Protein AF-A0AAN3M4K9-F1 (afdb_monomer)

pLDDT: mean 74.94, std 14.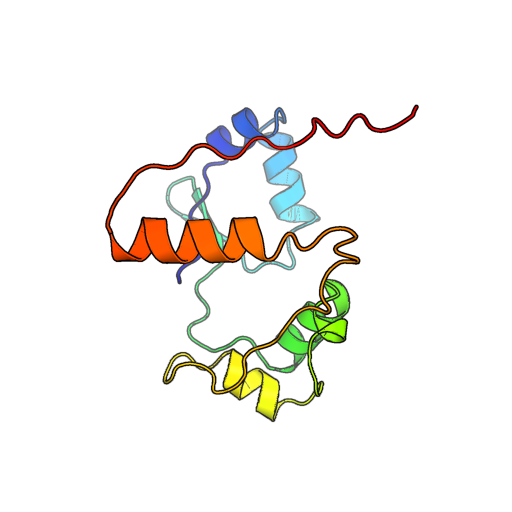02, range [40.91, 95.75]

Radi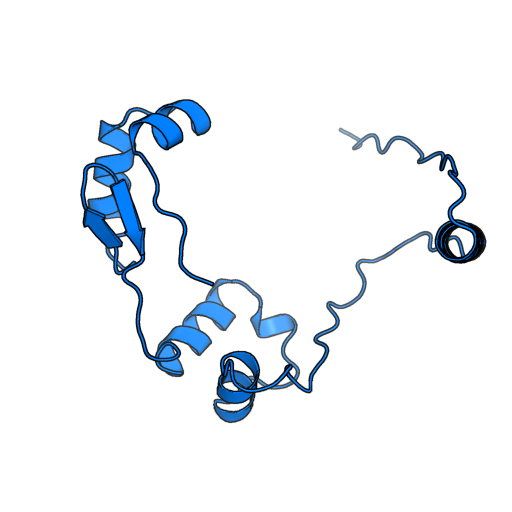us of gyration: 21.46 Å; Cα contacts (8 Å, |Δi|>4): 78; chains: 1; bounding box: 52×50×42 Å

Structure (mmCIF, N/CA/C/O backbone):
data_AF-A0AAN3M4K9-F1
#
_entry.id   AF-A0AAN3M4K9-F1
#
loop_
_atom_site.group_PDB
_atom_site.id
_atom_site.type_symbol
_atom_site.label_atom_id
_atom_site.label_alt_id
_atom_site.label_comp_id
_atom_site.label_asym_id
_atom_site.label_entity_id
_atom_site.label_seq_id
_atom_site.pdbx_PDB_ins_code
_atom_site.Cartn_x
_atom_site.Cartn_y
_atom_site.Cartn_z
_atom_site.occupancy
_atom_site.B_iso_or_equiv
_atom_site.auth_seq_id
_atom_site.auth_comp_id
_atom_site.auth_asym_id
_atom_site.auth_atom_id
_atom_site.pdbx_PDB_model_num
ATOM 1 N N . MET A 1 1 ? 3.092 -14.202 -0.195 1.00 42.38 1 MET A N 1
ATOM 2 C CA . MET A 1 1 ? 3.451 -13.434 1.022 1.00 42.38 1 MET A CA 1
ATOM 3 C C . MET A 1 1 ? 2.183 -13.225 1.846 1.00 42.38 1 MET A C 1
ATOM 5 O O . MET A 1 1 ? 1.148 -12.974 1.247 1.00 42.38 1 MET A O 1
ATOM 9 N N . ALA A 1 2 ? 2.204 -13.462 3.161 1.00 48.34 2 ALA A N 1
ATOM 10 C CA . ALA A 1 2 ? 1.036 -13.230 4.021 1.00 48.34 2 ALA A CA 1
ATOM 11 C C . ALA A 1 2 ? 0.920 -11.728 4.327 1.00 48.34 2 ALA A C 1
ATOM 13 O O . ALA A 1 2 ? 1.950 -11.084 4.511 1.00 48.34 2 ALA A O 1
ATOM 14 N N . GLY A 1 3 ? -0.300 -11.185 4.351 1.00 60.50 3 GLY A N 1
ATOM 15 C CA . GLY A 1 3 ? -0.534 -9.792 4.733 1.00 60.50 3 GLY A CA 1
ATOM 16 C C . GLY A 1 3 ? -0.036 -9.522 6.153 1.00 60.50 3 GLY A C 1
ATOM 17 O O . GLY A 1 3 ? -0.176 -10.368 7.039 1.00 60.50 3 GLY A O 1
ATOM 18 N N . GLU A 1 4 ? 0.579 -8.363 6.358 1.00 74.12 4 GLU A N 1
ATOM 19 C CA . GLU A 1 4 ? 1.059 -7.926 7.665 1.00 74.12 4 GLU A CA 1
ATOM 20 C C . GLU A 1 4 ? -0.113 -7.779 8.654 1.00 74.12 4 GLU A C 1
ATOM 22 O O . GLU A 1 4 ? -1.210 -7.358 8.287 1.00 74.12 4 GLU A O 1
ATOM 27 N N . SER A 1 5 ? 0.098 -8.161 9.918 1.00 84.44 5 SER A N 1
ATOM 28 C CA . SER A 1 5 ? -0.886 -7.938 10.984 1.00 84.44 5 SER A CA 1
ATOM 29 C C . SER A 1 5 ? -0.653 -6.573 11.612 1.00 84.44 5 SER A C 1
ATOM 31 O O . SER A 1 5 ? 0.410 -6.340 12.184 1.00 84.44 5 SER A O 1
ATOM 33 N N . LEU A 1 6 ? -1.655 -5.704 11.598 1.00 88.38 6 LEU A N 1
ATOM 34 C CA . LEU A 1 6 ? -1.563 -4.309 12.016 1.00 88.38 6 LEU A CA 1
ATOM 35 C C . LEU A 1 6 ? -2.185 -4.087 13.400 1.00 88.38 6 LEU A C 1
ATOM 37 O O . LEU A 1 6 ? -3.246 -4.621 13.723 1.00 88.38 6 LEU A O 1
ATOM 41 N N . SER A 1 7 ? -1.524 -3.276 14.222 1.00 90.81 7 SER A N 1
ATOM 42 C CA . SER A 1 7 ? -2.043 -2.804 15.512 1.00 90.81 7 SER A CA 1
ATOM 43 C C . SER A 1 7 ? -2.734 -1.456 15.319 1.00 90.81 7 SER A C 1
ATOM 45 O O . SER A 1 7 ? -2.148 -0.560 14.712 1.00 90.81 7 SER A O 1
ATOM 47 N N . LEU A 1 8 ? -3.941 -1.285 15.874 1.00 90.56 8 LEU A N 1
ATOM 48 C CA . LEU A 1 8 ? -4.656 -0.002 15.812 1.00 90.56 8 LEU A CA 1
ATOM 49 C C . LEU A 1 8 ? -3.847 1.134 16.430 1.00 90.56 8 LEU A C 1
ATOM 51 O O . LEU A 1 8 ? -3.824 2.223 15.873 1.00 90.56 8 LEU A O 1
ATOM 55 N N . LYS A 1 9 ? -3.154 0.868 17.539 1.00 91.50 9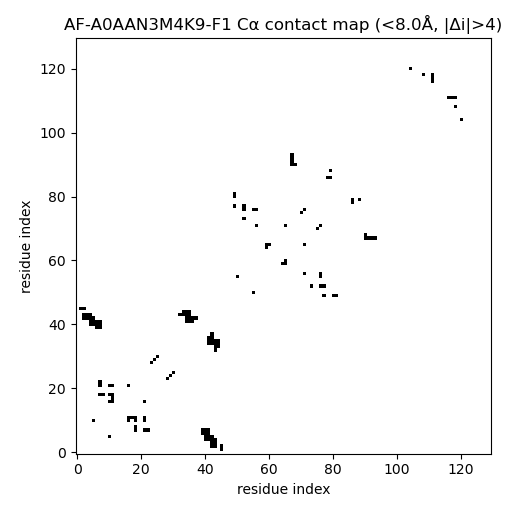 LYS A N 1
ATOM 56 C CA . LYS A 1 9 ? -2.320 1.863 18.208 1.00 91.50 9 LYS A CA 1
ATOM 57 C C . LYS A 1 9 ? -1.152 2.307 17.327 1.00 91.50 9 LYS A C 1
ATOM 59 O O . LYS A 1 9 ? -0.913 3.491 17.166 1.00 91.50 9 LYS A O 1
ATOM 64 N N . THR A 1 10 ? -0.469 1.352 16.698 1.00 91.38 10 THR A N 1
ATOM 65 C CA . THR A 1 10 ? 0.663 1.651 15.809 1.00 91.38 10 THR A CA 1
ATOM 66 C C . THR A 1 10 ? 0.215 2.471 14.602 1.00 91.38 10 THR A C 1
ATOM 68 O O . THR A 1 10 ? 0.840 3.476 14.292 1.00 91.38 10 THR A O 1
ATOM 71 N N . LEU A 1 11 ? -0.907 2.096 13.978 1.00 91.44 11 LEU A N 1
ATOM 72 C CA . LEU A 1 11 ? -1.501 2.865 12.881 1.00 91.44 11 LEU A CA 1
ATOM 73 C C . LEU A 1 11 ? -1.979 4.253 13.344 1.00 91.44 11 LEU A C 1
ATOM 75 O O . LEU A 1 11 ? -1.841 5.233 12.623 1.00 91.44 11 LEU A O 1
ATOM 79 N N . SER A 1 12 ? -2.554 4.344 14.543 1.00 94.50 12 SER A N 1
ATOM 80 C CA . SER A 1 12 ? -3.014 5.602 15.143 1.00 94.50 12 SER A CA 1
ATOM 81 C C . SER A 1 12 ? -1.850 6.583 15.275 1.00 94.50 12 SER A C 1
ATOM 83 O O . SER A 1 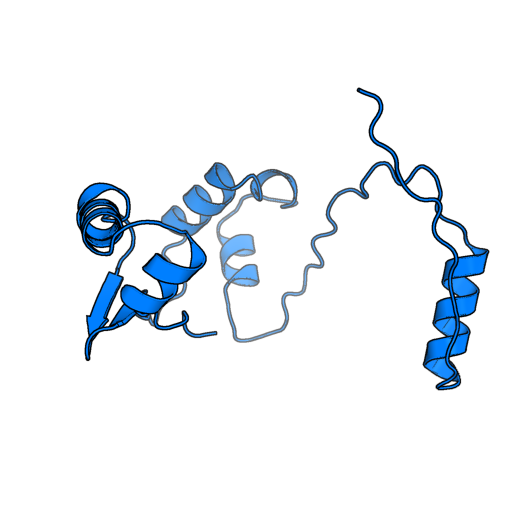12 ? -1.969 7.738 14.864 1.00 94.50 12 SER A O 1
ATOM 85 N N . ASP A 1 13 ? -0.719 6.102 15.790 1.00 94.81 13 ASP A N 1
ATOM 86 C CA . ASP A 1 13 ? 0.499 6.890 15.971 1.00 94.81 13 ASP A CA 1
ATOM 87 C C . ASP A 1 13 ? 1.151 7.264 14.624 1.00 94.81 13 ASP A C 1
ATOM 89 O O . ASP A 1 13 ? 1.553 8.410 14.438 1.00 94.81 13 ASP A O 1
ATOM 93 N N . GLU A 1 14 ? 1.215 6.334 13.664 1.00 93.94 14 GLU A N 1
ATOM 94 C CA . GLU A 1 14 ? 1.819 6.549 12.338 1.00 93.94 14 GLU A CA 1
ATOM 95 C C . GLU A 1 14 ? 1.048 7.571 11.491 1.00 93.94 14 GLU A C 1
ATOM 97 O O . GLU A 1 14 ? 1.642 8.463 10.884 1.00 93.94 14 GLU A O 1
ATOM 102 N N . PHE A 1 15 ? -0.281 7.460 11.463 1.00 92.75 15 PHE A N 1
ATOM 103 C CA . PHE A 1 15 ? -1.141 8.302 10.628 1.00 92.75 15 PHE A CA 1
ATOM 104 C C . PHE A 1 15 ? -1.687 9.535 11.364 1.00 92.75 15 PHE A C 1
ATOM 106 O O . PHE A 1 15 ? -2.403 10.337 10.762 1.00 92.75 15 PHE A O 1
ATOM 113 N N . GLY A 1 16 ? -1.376 9.704 12.655 1.00 94.31 16 GLY A N 1
ATOM 114 C CA . GLY A 1 16 ? -1.814 10.852 13.455 1.00 94.31 16 GLY A CA 1
ATOM 115 C C . GLY A 1 16 ? -3.335 10.938 13.635 1.00 94.31 16 GLY A C 1
ATOM 116 O O . GLY A 1 16 ? -3.900 12.032 13.683 1.00 94.31 16 GLY A O 1
ATOM 117 N N . VAL A 1 17 ? -4.022 9.795 13.707 1.00 95.50 17 VAL A N 1
ATOM 118 C CA . VAL A 1 17 ? -5.487 9.701 13.840 1.00 95.50 17 VAL A CA 1
ATOM 119 C C . VAL A 1 17 ? -5.860 8.901 15.073 1.00 95.50 17 VAL A C 1
ATOM 121 O O . VAL A 1 17 ? -5.103 8.055 15.505 1.00 95.50 17 VAL A O 1
ATOM 124 N N . THR A 1 18 ? -7.054 9.102 15.632 1.00 95.31 18 THR A N 1
ATOM 125 C CA . THR A 1 18 ? -7.485 8.295 16.787 1.00 95.31 18 THR A CA 1
ATOM 126 C C . THR A 1 18 ? -7.782 6.843 16.402 1.00 95.31 18 THR A C 1
ATOM 128 O O . THR A 1 18 ? -8.316 6.580 15.320 1.00 95.31 18 THR A O 1
ATOM 131 N N . GLU A 1 19 ? -7.584 5.907 17.335 1.00 93.50 19 GLU A N 1
ATOM 132 C CA . GLU A 1 19 ? -8.015 4.511 17.165 1.00 93.50 19 GLU A CA 1
ATOM 133 C C . GLU A 1 19 ? -9.509 4.394 16.809 1.00 93.50 19 GLU A C 1
ATOM 135 O O . GLU A 1 19 ? -9.890 3.551 16.000 1.00 93.50 19 GLU A O 1
ATOM 140 N N . ARG A 1 20 ? -10.364 5.287 17.333 1.00 94.69 20 ARG A N 1
ATOM 141 C CA . ARG A 1 20 ? -11.793 5.363 16.974 1.00 94.69 20 ARG A CA 1
ATOM 142 C C . ARG A 1 20 ? -12.000 5.659 15.485 1.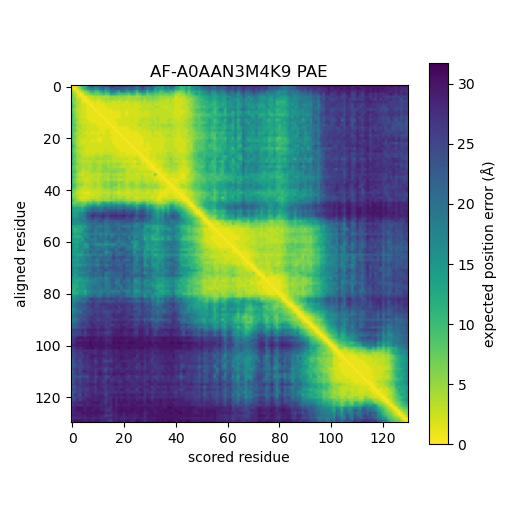00 94.69 20 ARG A C 1
ATOM 144 O O . ARG A 1 20 ? -12.904 5.092 14.870 1.00 94.69 20 ARG A O 1
ATOM 151 N N . THR A 1 21 ? -11.192 6.548 14.909 1.00 95.75 21 THR A N 1
ATOM 152 C CA . THR A 1 21 ? -11.232 6.876 13.475 1.00 95.75 21 THR A CA 1
ATOM 153 C C . THR A 1 21 ? -10.858 5.658 12.641 1.00 95.75 21 THR A C 1
ATOM 155 O O . THR A 1 21 ? -11.579 5.324 11.704 1.00 95.75 21 THR A O 1
ATOM 158 N N . LEU A 1 22 ? -9.789 4.955 13.021 1.00 92.81 22 LEU A N 1
ATOM 159 C CA . LEU A 1 22 ? -9.358 3.735 12.338 1.00 92.81 22 LEU A CA 1
ATOM 160 C C . LEU A 1 22 ? -10.400 2.622 12.445 1.00 92.81 22 LEU A C 1
ATOM 162 O O . LEU A 1 22 ? -10.728 1.997 11.442 1.00 92.81 22 LEU A O 1
ATOM 166 N N . GLN A 1 23 ? -10.992 2.423 13.625 1.00 91.50 23 GLN A N 1
ATOM 167 C CA . GLN A 1 23 ? -12.084 1.467 13.807 1.00 91.50 23 GLN A CA 1
ATOM 168 C C . GLN A 1 23 ? -13.266 1.792 12.897 1.00 91.50 23 GLN A C 1
ATOM 170 O O . GLN A 1 23 ? -13.783 0.899 12.231 1.00 91.50 23 GLN A O 1
ATOM 175 N N . ARG A 1 24 ? -13.696 3.055 12.835 1.00 93.50 24 ARG A N 1
ATOM 176 C CA . ARG A 1 24 ? -14.775 3.462 11.929 1.00 93.50 24 ARG A CA 1
ATOM 177 C C . ARG A 1 24 ? -14.416 3.150 10.479 1.00 93.50 24 ARG A C 1
ATOM 179 O O . ARG A 1 24 ? -15.228 2.570 9.766 1.00 93.50 24 ARG A O 1
ATOM 186 N N . ASP A 1 25 ? -13.217 3.518 10.049 1.00 92.75 25 ASP A N 1
ATOM 187 C CA . ASP A 1 25 ? -12.793 3.342 8.665 1.00 92.75 25 ASP A CA 1
ATOM 188 C C . ASP A 1 25 ? -12.660 1.847 8.307 1.00 92.75 25 ASP A C 1
ATOM 190 O O . ASP A 1 25 ? -13.103 1.448 7.231 1.00 92.75 25 ASP A O 1
ATOM 194 N N . PHE A 1 26 ? -12.202 0.993 9.227 1.00 89.56 26 PHE A N 1
ATOM 195 C CA . PHE A 1 26 ? -12.158 -0.464 9.036 1.00 89.56 26 PHE A CA 1
ATOM 196 C C . PHE A 1 26 ? -13.558 -1.072 8.887 1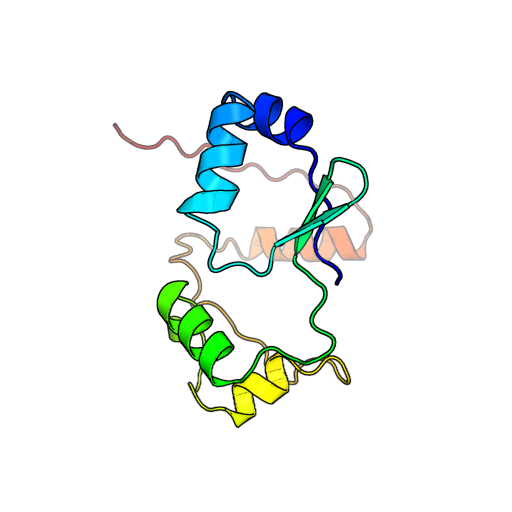.00 89.56 26 PHE A C 1
ATOM 198 O O . PHE A 1 26 ? -13.783 -1.882 7.993 1.00 89.56 26 PHE A O 1
ATOM 205 N N . HIS A 1 27 ? -14.518 -0.638 9.708 1.00 87.06 27 HIS A N 1
ATOM 206 C CA . HIS A 1 27 ? -15.880 -1.181 9.684 1.00 87.06 27 HIS A CA 1
ATOM 207 C C . HIS A 1 27 ? -16.773 -0.589 8.584 1.00 87.06 27 HIS A C 1
ATOM 209 O O . HIS A 1 27 ? -17.759 -1.216 8.209 1.00 87.06 27 HIS A O 1
ATOM 215 N N . GLN A 1 28 ? -16.481 0.619 8.091 1.00 86.56 28 GLN A N 1
ATOM 216 C CA . GLN A 1 28 ? -17.370 1.335 7.163 1.00 86.56 28 GLN A CA 1
ATOM 217 C C . GLN A 1 28 ? -16.774 1.531 5.772 1.00 86.56 28 GLN A C 1
ATOM 219 O O . GLN A 1 28 ? -17.495 1.446 4.783 1.00 86.56 28 GLN A O 1
ATOM 224 N N . ARG A 1 29 ? -15.473 1.825 5.676 1.00 86.12 29 ARG A N 1
ATOM 225 C CA . ARG A 1 29 ? -14.819 2.155 4.399 1.00 86.12 29 ARG A CA 1
ATOM 226 C C . ARG A 1 29 ? -14.075 0.963 3.821 1.00 86.12 29 ARG A C 1
ATOM 228 O O . ARG A 1 29 ? -14.122 0.748 2.615 1.00 86.12 29 ARG A O 1
ATOM 235 N N . LEU A 1 30 ? -13.441 0.170 4.679 1.00 84.38 30 LEU A N 1
ATOM 236 C CA . LEU A 1 30 ? -12.649 -0.999 4.297 1.00 84.38 30 LEU A CA 1
ATOM 237 C C . LEU A 1 30 ? -13.393 -2.324 4.493 1.00 84.38 30 LEU A C 1
ATOM 239 O O . LEU A 1 30 ? -12.782 -3.378 4.413 1.00 84.38 30 LEU A O 1
ATOM 243 N N . VAL A 1 31 ? -14.713 -2.288 4.690 1.00 81.25 31 VAL A N 1
ATOM 244 C CA . VAL A 1 31 ? -15.557 -3.484 4.885 1.00 81.25 31 VAL A CA 1
ATOM 245 C C . VAL A 1 31 ? -15.521 -4.467 3.708 1.00 81.25 31 VAL A C 1
ATOM 247 O O . VAL A 1 31 ? -15.828 -5.642 3.857 1.00 81.25 31 VAL A O 1
ATOM 250 N N . HIS A 1 32 ? -15.150 -3.983 2.524 1.00 76.88 32 HIS A N 1
ATOM 251 C CA . HIS A 1 32 ? -14.974 -4.797 1.324 1.00 76.88 32 HIS A CA 1
ATOM 252 C C . HIS A 1 32 ? -13.666 -5.605 1.340 1.00 76.88 32 HIS A C 1
ATOM 254 O O . HIS A 1 32 ? -13.482 -6.482 0.500 1.00 76.88 32 HIS A O 1
ATOM 260 N N . LEU A 1 33 ? -12.748 -5.294 2.259 1.00 79.06 33 LEU A N 1
ATOM 261 C CA . LEU A 1 33 ? -11.572 -6.104 2.530 1.00 79.06 33 LEU A CA 1
ATOM 262 C C . LEU A 1 33 ? -11.962 -7.195 3.531 1.00 79.06 33 LEU A C 1
ATOM 264 O O . LEU A 1 33 ? -12.604 -6.918 4.542 1.00 79.06 33 LEU A O 1
ATOM 268 N N . ASP A 1 34 ? -11.547 -8.432 3.270 1.00 78.81 34 ASP A N 1
ATOM 269 C CA . ASP A 1 34 ? -11.778 -9.584 4.151 1.00 78.81 34 ASP A CA 1
ATOM 270 C C . ASP A 1 34 ? -10.848 -9.497 5.376 1.00 78.81 34 ASP A C 1
ATOM 272 O O . ASP A 1 34 ? -9.856 -10.215 5.481 1.00 78.81 34 ASP A O 1
ATOM 276 N N . LEU A 1 35 ? -11.089 -8.520 6.254 1.00 85.00 35 LEU A N 1
ATOM 277 C CA . LEU A 1 35 ? -10.285 -8.259 7.447 1.00 85.00 35 LEU A CA 1
ATOM 278 C C . LEU A 1 35 ? -10.678 -9.217 8.578 1.00 85.00 35 LEU A C 1
ATOM 280 O O . LEU A 1 35 ? -11.850 -9.353 8.923 1.00 85.00 35 LEU A O 1
ATOM 284 N N . GLU A 1 36 ? -9.687 -9.830 9.219 1.00 87.19 36 GLU A N 1
ATOM 285 C CA . GLU A 1 36 ? -9.851 -10.599 10.449 1.00 87.19 36 GLU A CA 1
ATOM 286 C C . GLU A 1 36 ? -9.229 -9.857 11.637 1.00 87.19 36 GLU A C 1
ATOM 288 O O . GLU A 1 36 ? -8.175 -9.233 11.522 1.00 87.19 36 GLU A O 1
ATOM 293 N N . TYR A 1 37 ? -9.880 -9.941 12.798 1.00 86.94 37 TYR A N 1
ATOM 294 C CA . TYR A 1 37 ? -9.368 -9.398 14.053 1.00 86.94 37 TYR A CA 1
ATOM 295 C C . TYR A 1 37 ? -8.968 -10.542 14.985 1.00 86.94 37 TYR A C 1
ATOM 297 O O . TYR A 1 37 ? -9.815 -11.322 15.426 1.00 86.94 37 TYR A O 1
ATOM 305 N N . ARG A 1 38 ? -7.671 -10.654 15.287 1.00 83.88 38 ARG A N 1
ATOM 306 C CA . ARG A 1 38 ? -7.117 -11.668 16.199 1.00 83.88 38 ARG A CA 1
ATOM 307 C C . ARG A 1 38 ? -6.094 -11.034 17.131 1.00 83.88 38 ARG A C 1
ATOM 309 O O . ARG A 1 38 ? -5.217 -10.301 16.689 1.00 83.88 38 ARG A O 1
ATOM 316 N N . ASN A 1 39 ? -6.178 -11.347 18.424 1.00 83.75 39 ASN A N 1
ATOM 317 C CA . ASN A 1 39 ? -5.214 -10.910 19.444 1.00 83.75 39 ASN A CA 1
ATOM 318 C C . ASN A 1 39 ? -4.925 -9.394 19.434 1.00 83.75 39 ASN A C 1
ATOM 320 O O . ASN A 1 39 ? -3.776 -8.976 19.561 1.00 83.75 39 ASN A O 1
ATOM 324 N N . GLY A 1 40 ? -5.950 -8.558 19.247 1.00 81.75 40 GLY A N 1
ATOM 325 C CA . GLY A 1 40 ? -5.764 -7.103 19.235 1.00 81.75 40 GLY A CA 1
ATOM 326 C C . GLY A 1 40 ? -5.221 -6.527 17.926 1.00 81.75 40 GLY A C 1
ATOM 327 O O . GLY A 1 40 ? -4.928 -5.334 17.866 1.00 81.75 40 GLY A O 1
ATOM 328 N N . ARG A 1 41 ? -5.067 -7.346 16.881 1.00 87.38 41 ARG A N 1
ATOM 329 C CA . ARG A 1 41 ? -4.517 -6.939 15.584 1.00 87.38 41 ARG A CA 1
ATOM 330 C C . ARG A 1 41 ? -5.486 -7.258 14.456 1.00 87.38 41 ARG A C 1
ATOM 332 O O . ARG A 1 41 ? -6.236 -8.229 14.534 1.00 87.38 41 ARG A O 1
ATOM 339 N N . TYR A 1 42 ? -5.432 -6.445 13.411 1.00 88.19 42 TYR A N 1
ATOM 340 C CA . TYR A 1 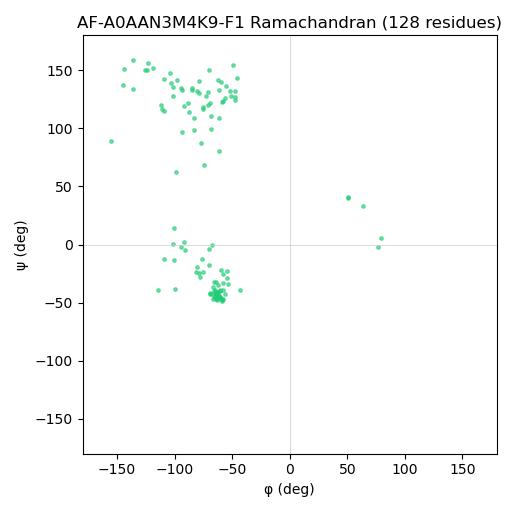42 ? -6.165 -6.654 12.168 1.00 88.19 42 TYR A CA 1
ATOM 341 C C . TYR A 1 42 ? -5.229 -7.226 11.109 1.00 88.19 42 TYR A C 1
ATOM 343 O O . TYR A 1 42 ? -4.114 -6.737 10.943 1.00 88.19 42 TYR A O 1
ATOM 351 N N . SER A 1 43 ? -5.673 -8.232 10.373 1.00 86.50 43 SER A N 1
ATOM 352 C CA . SER A 1 43 ? -4.968 -8.756 9.201 1.00 86.50 43 SER A CA 1
ATOM 353 C C . SER A 1 43 ? -5.953 -9.007 8.072 1.00 86.50 43 SER A C 1
ATOM 355 O O . SER A 1 43 ? -7.150 -9.147 8.302 1.00 86.50 43 SER A O 1
ATOM 357 N N . LEU A 1 44 ? -5.466 -9.071 6.836 1.00 84.06 44 LEU A N 1
ATOM 358 C CA . LEU A 1 44 ? -6.267 -9.620 5.746 1.00 84.06 44 LEU A CA 1
ATOM 359 C C . LEU A 1 44 ? -6.350 -11.134 5.927 1.00 84.06 44 LEU A C 1
ATOM 361 O O . LEU A 1 44 ? -5.318 -11.801 6.069 1.00 84.06 44 LEU A O 1
ATOM 365 N N . ARG A 1 45 ? -7.568 -11.674 5.907 1.00 76.19 45 ARG A N 1
ATOM 366 C CA . ARG A 1 45 ? -7.814 -13.107 5.944 1.00 76.19 45 ARG A CA 1
ATOM 367 C C . ARG A 1 45 ? -7.061 -13.744 4.789 1.00 76.19 45 ARG A C 1
ATOM 369 O O . ARG A 1 45 ? -7.192 -13.360 3.626 1.00 76.19 45 ARG A O 1
ATOM 376 N N . ARG A 1 46 ? -6.242 -14.736 5.120 1.00 68.31 46 ARG A N 1
ATOM 377 C CA . ARG A 1 46 ? -5.468 -15.467 4.123 1.00 68.31 46 ARG A CA 1
ATOM 378 C C . ARG A 1 46 ? -6.426 -16.295 3.272 1.00 68.31 46 ARG A C 1
ATOM 380 O O . ARG A 1 46 ? -6.845 -17.372 3.690 1.00 68.31 46 ARG A O 1
ATOM 387 N N . GLN A 1 47 ? -6.769 -15.803 2.088 1.00 62.25 47 GLN A N 1
ATOM 388 C CA . GLN A 1 47 ? -7.407 -16.643 1.087 1.00 62.25 47 GLN A CA 1
ATOM 389 C C . GLN A 1 47 ? -6.361 -17.626 0.558 1.00 62.25 47 GLN A C 1
ATOM 391 O O . GLN A 1 47 ? -5.292 -17.243 0.084 1.00 62.25 47 GLN A O 1
ATOM 396 N N . SER A 1 48 ? -6.643 -18.916 0.727 1.00 53.22 48 SER A N 1
ATOM 397 C CA . SER A 1 48 ? -5.796 -20.020 0.258 1.00 53.22 48 SER A CA 1
ATOM 398 C C . SER A 1 48 ? -5.799 -20.145 -1.266 1.00 53.22 48 SER A C 1
ATOM 400 O O . SER A 1 48 ? -4.933 -20.806 -1.831 1.00 53.22 48 SER A O 1
ATOM 402 N N . SER A 1 49 ? -6.787 -19.541 -1.923 1.00 56.25 49 SER A N 1
ATOM 403 C CA . SER A 1 49 ? -6.940 -19.524 -3.368 1.00 56.25 49 SER A CA 1
ATOM 404 C C . SER A 1 49 ? -6.394 -18.220 -3.943 1.00 56.25 49 SER A C 1
ATOM 406 O O . SER A 1 49 ? -6.629 -17.164 -3.349 1.00 56.25 49 SER A O 1
ATOM 408 N N . PRO A 1 50 ? -5.735 -18.255 -5.116 1.00 56.75 50 PRO A N 1
ATOM 409 C CA . PRO A 1 50 ? -5.585 -17.059 -5.938 1.00 56.75 50 PRO A CA 1
ATOM 410 C C . PRO A 1 50 ? -6.964 -16.403 -6.038 1.00 56.75 50 PRO A C 1
ATOM 412 O O . PRO A 1 50 ? -7.932 -17.099 -6.357 1.00 56.75 50 PRO A O 1
ATOM 415 N N . GLY A 1 51 ? -7.071 -15.122 -5.665 1.00 60.59 51 GLY A N 1
ATOM 416 C CA . GLY A 1 51 ? -8.344 -14.397 -5.669 1.00 60.59 51 GLY A CA 1
ATOM 417 C C . GLY A 1 51 ? -9.096 -14.648 -6.974 1.00 60.59 51 GLY A C 1
ATOM 418 O O . GLY A 1 51 ? -8.470 -14.811 -8.030 1.00 60.59 51 GLY A O 1
ATOM 419 N N . ALA A 1 52 ? -10.425 -14.748 -6.905 1.00 65.56 52 ALA A N 1
ATOM 420 C CA . ALA A 1 52 ? -11.221 -15.090 -8.075 1.00 65.56 52 ALA A CA 1
ATOM 421 C C . ALA A 1 52 ? -10.849 -14.137 -9.225 1.00 65.56 52 ALA A C 1
ATOM 423 O O . ALA A 1 52 ? -10.787 -12.924 -9.033 1.00 65.56 52 ALA A O 1
ATOM 424 N N . ILE A 1 53 ? -10.588 -14.670 -10.425 1.00 67.12 53 ILE A N 1
ATOM 425 C CA . ILE A 1 53 ? -10.170 -13.881 -11.602 1.00 67.12 53 ILE A CA 1
ATOM 426 C C . ILE A 1 53 ? -10.986 -12.574 -11.774 1.00 67.12 53 ILE A C 1
ATOM 428 O O . ILE A 1 53 ? -10.378 -11.549 -12.083 1.00 67.12 53 ILE A O 1
ATOM 432 N N . PRO A 1 54 ? -12.316 -12.539 -11.530 1.00 70.69 54 PRO A N 1
ATOM 433 C CA . PRO A 1 54 ? -13.098 -11.298 -11.577 1.00 70.69 54 PRO A CA 1
ATOM 434 C C . PRO A 1 54 ? -12.669 -10.208 -10.577 1.00 70.69 54 PRO A C 1
ATOM 436 O O . PRO A 1 54 ? -12.650 -9.024 -10.924 1.00 70.69 54 PRO A O 1
ATOM 439 N N . GLU A 1 55 ? -12.300 -10.580 -9.351 1.00 74.38 55 GLU A N 1
ATOM 440 C CA . GLU A 1 55 ? -11.823 -9.649 -8.317 1.00 74.38 55 GLU A CA 1
ATOM 441 C C . GLU A 1 55 ? -10.470 -9.062 -8.717 1.00 74.38 55 GLU A C 1
ATOM 443 O O . GLU A 1 55 ? -10.256 -7.853 -8.641 1.00 74.38 55 GLU A O 1
ATOM 448 N N . MET A 1 56 ? -9.586 -9.911 -9.243 1.00 75.06 56 MET A N 1
ATOM 449 C CA . MET A 1 56 ? -8.269 -9.501 -9.718 1.00 75.06 56 MET A CA 1
ATOM 450 C C . MET A 1 56 ? -8.370 -8.564 -10.931 1.00 75.06 56 MET A C 1
ATOM 452 O O . MET A 1 56 ? -7.659 -7.564 -11.004 1.00 75.06 56 MET A O 1
ATOM 456 N N . LEU A 1 57 ? -9.288 -8.830 -11.866 1.00 76.31 57 LEU A N 1
ATOM 457 C CA . LEU A 1 57 ? -9.555 -7.927 -12.990 1.00 76.31 57 LEU A CA 1
ATOM 458 C C . LEU A 1 57 ? -10.072 -6.565 -12.513 1.00 76.31 57 LEU A C 1
ATOM 460 O O . LEU A 1 57 ? -9.609 -5.535 -13.001 1.00 76.31 57 LEU A O 1
ATOM 464 N N . SER A 1 58 ? -10.967 -6.553 -11.524 1.00 77.06 58 SER A N 1
ATOM 465 C CA . SER A 1 58 ? -11.481 -5.315 -10.924 1.00 77.06 58 SER A CA 1
ATOM 466 C C . SER A 1 58 ? -10.370 -4.528 -10.224 1.00 77.06 58 SER A C 1
ATOM 468 O O . SER A 1 58 ? -10.248 -3.318 -10.411 1.00 77.06 58 SER A O 1
ATOM 470 N N . PHE A 1 59 ? -9.500 -5.217 -9.483 1.00 78.69 59 PHE A N 1
ATOM 471 C CA . PHE A 1 59 ? -8.313 -4.625 -8.872 1.00 78.69 59 PHE A CA 1
ATOM 472 C C . PHE A 1 59 ? -7.385 -4.002 -9.921 1.00 78.69 59 PHE A C 1
ATOM 474 O O . PHE A 1 59 ? -7.002 -2.839 -9.798 1.00 78.69 59 PHE A O 1
ATOM 481 N N . ILE A 1 60 ? -7.072 -4.735 -10.990 1.00 79.50 60 ILE A N 1
ATOM 482 C CA . ILE A 1 60 ? -6.240 -4.257 -12.102 1.00 79.50 60 ILE A CA 1
ATOM 483 C C . ILE A 1 60 ? -6.827 -2.984 -12.717 1.00 79.50 60 ILE A C 1
ATOM 485 O O . ILE A 1 60 ? -6.089 -2.041 -13.015 1.00 79.50 60 ILE A O 1
ATOM 489 N N . GLN A 1 61 ? -8.148 -2.951 -12.894 1.00 79.81 61 GLN A N 1
ATOM 490 C CA . GLN A 1 61 ? -8.867 -1.813 -13.458 1.00 79.81 61 GLN A CA 1
ATOM 491 C C . GLN A 1 61 ? -8.801 -0.585 -12.541 1.00 79.81 61 GLN A C 1
ATOM 493 O O . GLN A 1 61 ? -8.479 0.507 -13.005 1.00 79.81 61 GLN A O 1
ATOM 498 N N . ASN A 1 62 ? -9.047 -0.779 -11.244 1.00 76.50 62 ASN A N 1
ATOM 499 C CA . ASN A 1 62 ? -9.178 0.304 -10.267 1.00 76.50 62 ASN A CA 1
ATOM 500 C C . ASN A 1 62 ? -7.830 0.877 -9.807 1.00 76.50 62 ASN A C 1
ATOM 502 O O . ASN A 1 62 ? -7.762 2.030 -9.395 1.00 76.50 62 ASN A O 1
ATOM 506 N N . THR A 1 63 ? -6.751 0.098 -9.892 1.00 77.12 63 THR A N 1
ATOM 507 C CA . THR A 1 63 ? -5.395 0.524 -9.491 1.00 77.12 63 THR A CA 1
ATOM 508 C C . THR A 1 63 ? -4.578 1.140 -10.627 1.00 77.12 63 THR A C 1
ATOM 510 O O . THR A 1 63 ? -3.451 1.575 -10.412 1.00 77.12 63 THR A O 1
ATOM 513 N N . GLY A 1 64 ? -5.101 1.153 -11.857 1.00 75.06 64 GLY A N 1
ATOM 514 C CA . GLY A 1 64 ? -4.367 1.635 -13.032 1.00 75.06 64 GLY A CA 1
ATOM 515 C C . GLY A 1 64 ? -3.316 0.656 -13.577 1.00 75.06 64 GLY A C 1
ATOM 516 O O . GLY A 1 64 ? -2.741 0.911 -14.639 1.00 75.06 64 GLY A O 1
ATOM 517 N N . ILE A 1 65 ? -3.127 -0.507 -12.938 1.00 79.75 65 ILE A N 1
ATOM 518 C CA . ILE A 1 65 ? -2.275 -1.613 -13.422 1.00 79.75 65 ILE A CA 1
ATOM 519 C C . ILE A 1 65 ? -2.729 -2.093 -14.807 1.00 79.75 65 ILE A C 1
ATOM 521 O O . ILE A 1 65 ? -1.940 -2.569 -15.622 1.00 79.75 65 ILE A O 1
ATOM 525 N N . ALA A 1 66 ? -3.999 -1.894 -15.144 1.00 77.81 66 ALA A N 1
ATOM 526 C CA . ALA A 1 66 ? -4.551 -2.239 -16.444 1.00 77.81 66 ALA A CA 1
ATOM 527 C C . ALA A 1 66 ? -3.789 -1.627 -17.640 1.00 77.81 66 ALA A C 1
ATOM 529 O O . ALA A 1 66 ? -3.917 -2.134 -18.757 1.00 77.81 66 ALA A O 1
ATOM 530 N N . ARG A 1 67 ? -3.040 -0.532 -17.439 1.00 75.56 67 ARG A N 1
ATOM 531 C CA . ARG A 1 67 ? -2.259 0.151 -18.486 1.00 75.56 67 ARG A CA 1
ATOM 532 C C . ARG A 1 67 ? -0.912 -0.517 -18.785 1.00 75.56 67 ARG A C 1
ATOM 534 O O . ARG A 1 67 ? -0.349 -0.261 -19.840 1.00 75.56 67 ARG A O 1
ATOM 541 N N . ILE A 1 68 ? -0.405 -1.347 -17.877 1.00 75.00 68 ILE A N 1
ATOM 542 C CA . ILE A 1 68 ? 0.896 -2.016 -18.035 1.00 75.00 68 ILE A CA 1
ATOM 543 C C . ILE A 1 68 ? 0.763 -3.466 -18.502 1.00 75.00 68 ILE A C 1
ATOM 545 O O . ILE A 1 68 ? 1.738 -4.074 -18.925 1.00 75.00 68 ILE A O 1
ATOM 549 N N . LEU A 1 69 ? -0.443 -4.033 -18.454 1.00 74.94 69 LEU A N 1
ATOM 550 C CA . LEU A 1 69 ? -0.671 -5.395 -18.916 1.00 74.94 69 LEU A CA 1
ATOM 551 C C . LEU A 1 69 ? -0.757 -5.441 -20.446 1.00 74.94 69 LEU A C 1
ATOM 553 O O . LEU A 1 69 ? -1.559 -4.701 -21.019 1.00 74.94 69 LEU A O 1
ATOM 557 N N . PRO A 1 70 ? -0.022 -6.353 -21.112 1.00 73.19 70 PRO A N 1
ATOM 558 C CA . PRO A 1 70 ? -0.093 -6.493 -22.565 1.00 73.19 70 PRO A CA 1
ATOM 559 C C . PRO A 1 70 ? -1.475 -6.987 -23.014 1.00 73.19 70 PRO A C 1
ATOM 561 O O . PRO A 1 70 ? -1.955 -6.626 -24.084 1.00 73.19 70 PRO A O 1
ATOM 564 N N . LEU A 1 71 ? -2.133 -7.803 -22.181 1.00 72.62 71 LEU A N 1
ATOM 565 C CA . LEU A 1 71 ? -3.465 -8.353 -22.410 1.00 72.62 71 LEU A CA 1
ATOM 566 C C . LEU A 1 71 ? -4.216 -8.458 -21.077 1.00 72.62 71 LEU A C 1
ATOM 568 O O . LEU A 1 71 ? -3.667 -8.914 -20.076 1.00 72.62 71 LEU A O 1
ATOM 572 N N . ARG A 1 72 ? -5.500 -8.090 -21.069 1.00 72.31 72 ARG A N 1
ATOM 573 C CA . ARG A 1 72 ? -6.390 -8.195 -19.897 1.00 72.31 72 ARG A CA 1
ATOM 574 C C . ARG A 1 72 ? -7.250 -9.454 -19.990 1.00 72.31 72 ARG A C 1
ATOM 576 O O . ARG A 1 72 ? -8.465 -9.369 -20.136 1.00 72.31 72 ARG A O 1
ATOM 583 N N . ASN A 1 73 ? -6.618 -10.628 -19.995 1.00 75.31 73 ASN A N 1
ATOM 584 C CA . ASN A 1 73 ? -7.327 -11.906 -20.090 1.00 75.31 73 ASN A CA 1
ATOM 585 C C . ASN A 1 73 ? -7.083 -12.783 -18.856 1.00 75.31 73 ASN A C 1
ATOM 587 O O . ASN A 1 73 ? -6.035 -12.700 -18.219 1.00 75.31 73 ASN A O 1
ATOM 591 N N . GLY A 1 74 ? -8.053 -13.644 -18.535 1.00 72.44 74 GLY A N 1
ATOM 592 C CA . GLY A 1 74 ? -7.992 -14.489 -17.341 1.00 72.44 74 GLY A CA 1
ATOM 593 C C . GLY A 1 74 ? -6.766 -15.403 -17.297 1.00 72.44 74 GLY A C 1
ATOM 594 O O . GLY A 1 74 ? -6.217 -15.600 -16.226 1.00 72.44 74 GLY A O 1
ATOM 595 N N . ARG A 1 75 ? -6.279 -15.887 -18.451 1.00 75.56 75 ARG A N 1
ATOM 596 C CA . ARG A 1 75 ? -5.089 -16.754 -18.529 1.00 75.56 75 ARG A CA 1
ATOM 597 C C . ARG A 1 75 ? -3.824 -16.039 -18.061 1.00 75.56 75 ARG A C 1
ATOM 599 O O . ARG A 1 75 ? -3.089 -16.584 -17.251 1.00 75.56 75 ARG A O 1
ATOM 606 N N . LEU A 1 76 ? -3.597 -14.815 -18.535 1.00 76.50 76 LEU A N 1
ATOM 607 C CA . LEU A 1 76 ? -2.470 -13.982 -18.124 1.00 76.50 76 LEU A CA 1
ATOM 608 C C . LEU A 1 76 ? -2.571 -13.644 -16.636 1.00 76.50 76 LEU A C 1
ATOM 610 O O . LEU A 1 76 ? -1.570 -13.717 -15.933 1.00 76.50 76 LEU A O 1
ATOM 614 N N . ILE A 1 77 ? -3.776 -13.342 -16.144 1.00 79.62 77 ILE A N 1
ATOM 615 C CA . ILE A 1 77 ? -3.993 -13.089 -14.716 1.00 79.62 77 ILE A CA 1
ATOM 616 C C . ILE A 1 77 ? -3.665 -14.331 -13.883 1.00 79.62 77 ILE A C 1
ATOM 618 O O . ILE A 1 77 ? -2.970 -14.213 -12.879 1.00 79.62 77 ILE A O 1
ATOM 622 N N . THR A 1 78 ? -4.088 -15.521 -14.313 1.00 77.31 78 THR A N 1
ATOM 623 C CA . THR A 1 78 ? -3.722 -16.778 -13.651 1.00 77.31 78 THR A CA 1
ATOM 624 C C . THR A 1 78 ? -2.208 -16.975 -13.656 1.00 77.31 78 THR A C 1
ATOM 626 O O . THR A 1 78 ? -1.646 -17.213 -12.599 1.00 77.31 78 THR A O 1
ATOM 629 N N . CYS A 1 79 ? -1.524 -16.771 -14.785 1.00 75.62 79 CYS A N 1
ATOM 630 C CA . CYS A 1 79 ? -0.062 -16.888 -14.850 1.00 75.62 79 CYS A CA 1
ATOM 631 C C . CYS A 1 79 ? 0.682 -15.886 -13.951 1.00 75.62 79 CYS A C 1
ATOM 633 O O . CYS A 1 79 ? 1.734 -16.222 -13.424 1.00 75.62 79 CYS A O 1
ATOM 635 N N . LEU A 1 80 ? 0.167 -14.663 -13.776 1.00 74.50 80 LEU A N 1
ATOM 636 C CA . LEU A 1 80 ? 0.773 -13.658 -12.891 1.00 74.50 80 LEU A CA 1
ATOM 637 C C . LEU A 1 80 ? 0.541 -13.935 -11.401 1.00 74.50 80 LEU A C 1
ATOM 639 O O . LEU A 1 80 ? 1.264 -13.401 -10.563 1.00 74.50 80 LEU A O 1
ATOM 643 N N . THR A 1 81 ? -0.511 -14.682 -11.071 1.00 73.38 81 THR A N 1
ATOM 644 C CA . THR A 1 81 ? -0.983 -14.873 -9.690 1.00 73.38 81 THR A CA 1
ATOM 645 C C . THR A 1 81 ? -0.726 -16.280 -9.163 1.00 73.38 81 THR A C 1
ATOM 647 O O . THR A 1 81 ? -0.837 -16.510 -7.957 1.00 73.38 81 THR A O 1
ATOM 650 N N . ASP A 1 82 ? -0.365 -17.209 -10.047 1.00 72.12 82 ASP A N 1
ATOM 651 C CA . ASP A 1 82 ? 0.102 -18.536 -9.686 1.00 72.12 82 ASP A CA 1
ATOM 652 C C . ASP A 1 82 ? 1.502 -18.454 -9.054 1.00 72.12 82 ASP A C 1
ATOM 654 O O . ASP A 1 82 ? 2.403 -17.794 -9.565 1.00 72.12 82 ASP A O 1
ATOM 658 N N . ASN A 1 83 ? 1.674 -19.112 -7.907 1.00 64.31 83 ASN A N 1
ATOM 659 C CA . ASN A 1 83 ? 2.915 -19.098 -7.125 1.00 64.31 83 ASN A CA 1
ATOM 660 C C . ASN A 1 83 ? 3.864 -20.252 -7.491 1.00 64.31 83 ASN A C 1
ATOM 662 O O . ASN A 1 83 ? 4.886 -20.416 -6.826 1.00 64.31 83 ASN A O 1
ATOM 666 N N . GLN A 1 84 ? 3.507 -21.093 -8.466 1.00 65.12 84 GLN A N 1
ATOM 667 C CA . GLN A 1 84 ? 4.259 -22.317 -8.756 1.00 65.12 84 GLN A CA 1
ATOM 668 C C . GLN A 1 84 ? 5.549 -22.073 -9.555 1.00 65.12 84 GLN A C 1
ATOM 670 O O . GLN A 1 84 ? 6.497 -22.824 -9.378 1.00 65.12 84 GLN A O 1
ATOM 675 N N . GLU A 1 85 ? 5.633 -21.017 -10.372 1.00 61.81 85 GLU A N 1
ATOM 676 C CA . GLU A 1 85 ? 6.803 -20.717 -11.214 1.00 61.81 85 GLU A CA 1
ATOM 677 C C . GLU A 1 85 ? 7.034 -19.196 -11.319 1.00 61.81 85 GLU A C 1
ATOM 679 O O . GLU A 1 85 ? 6.071 -18.426 -11.237 1.00 61.81 85 GLU A O 1
ATOM 684 N N . PRO A 1 86 ? 8.281 -18.716 -11.516 1.00 59.06 86 PRO A N 1
ATOM 685 C CA . PRO A 1 86 ? 8.517 -17.314 -11.835 1.00 59.06 86 PRO A CA 1
ATOM 686 C C . PRO A 1 86 ? 7.750 -16.951 -13.111 1.00 59.06 86 PRO A C 1
ATOM 688 O O . PRO A 1 86 ? 7.926 -17.579 -14.155 1.00 59.06 86 PRO A O 1
ATOM 691 N N . SER A 1 87 ? 6.889 -15.933 -13.013 1.00 59.44 87 SER A N 1
ATOM 692 C CA . SER A 1 87 ? 6.095 -15.440 -14.141 1.00 59.44 87 SER A CA 1
ATOM 693 C C . SER A 1 87 ? 6.986 -15.255 -15.380 1.00 59.44 87 SER A C 1
ATOM 695 O O . SER A 1 87 ? 7.979 -14.525 -15.305 1.00 59.44 87 SER A O 1
ATOM 697 N N . PRO A 1 88 ? 6.635 -15.845 -16.540 1.00 60.16 88 PRO A N 1
ATOM 698 C CA . PRO A 1 88 ? 7.442 -15.746 -17.757 1.00 60.16 88 PRO A CA 1
ATOM 699 C C . PRO A 1 88 ? 7.416 -14.337 -18.376 1.00 60.16 88 PRO A C 1
ATOM 701 O O . PRO A 1 88 ? 8.086 -14.082 -19.376 1.00 60.16 88 PRO A O 1
ATOM 704 N N . CYS A 1 89 ? 6.629 -13.419 -17.808 1.00 57.62 89 CYS A N 1
ATOM 705 C CA . CYS A 1 89 ? 6.400 -12.082 -18.334 1.00 57.62 89 CYS A CA 1
ATOM 706 C C . CYS A 1 89 ? 7.052 -11.022 -17.435 1.00 57.62 89 CYS A C 1
ATOM 708 O O . CYS A 1 89 ? 6.618 -10.817 -16.300 1.00 57.62 89 CYS A O 1
ATOM 710 N N . LEU A 1 90 ? 8.033 -10.290 -17.975 1.00 60.06 90 LEU A N 1
ATOM 711 C CA . LEU A 1 90 ? 8.498 -9.021 -17.410 1.00 60.06 90 LEU A CA 1
ATOM 712 C C . LEU A 1 90 ? 7.570 -7.901 -17.889 1.00 60.06 90 LEU A C 1
ATOM 714 O O . LEU A 1 90 ? 7.578 -7.538 -19.066 1.00 60.06 90 LEU A O 1
ATOM 718 N N . ILE A 1 91 ? 6.761 -7.356 -16.983 1.00 64.19 91 ILE A N 1
ATOM 719 C CA . ILE A 1 91 ? 5.942 -6.180 -17.277 1.00 64.19 91 ILE A CA 1
ATOM 720 C C . ILE A 1 91 ? 6.818 -4.941 -17.095 1.00 64.19 91 ILE A C 1
ATOM 722 O O . ILE A 1 91 ? 7.027 -4.470 -15.979 1.00 64.19 91 ILE A O 1
ATOM 726 N N . TRP A 1 92 ? 7.343 -4.420 -18.200 1.00 59.62 92 TRP A N 1
ATOM 727 C CA . TRP A 1 92 ? 7.993 -3.116 -18.206 1.00 59.62 92 TRP A CA 1
ATOM 728 C C . TRP A 1 92 ? 6.922 -2.028 -18.145 1.00 59.62 92 TRP A C 1
ATOM 730 O O . TRP A 1 92 ? 6.098 -1.894 -19.051 1.00 59.62 92 TRP A O 1
ATOM 740 N N . LEU A 1 93 ? 6.932 -1.240 -17.069 1.00 60.09 93 LEU A N 1
ATOM 741 C CA . LEU A 1 93 ? 6.293 0.072 -17.085 1.00 60.09 93 LEU A CA 1
ATOM 742 C C . LEU A 1 93 ? 6.903 0.856 -18.258 1.00 60.09 93 LEU A C 1
ATOM 744 O O . LEU A 1 93 ? 8.126 0.783 -18.428 1.00 60.09 93 LEU A O 1
ATOM 748 N N . PRO A 1 94 ? 6.109 1.584 -19.071 1.00 57.97 94 PRO A N 1
ATOM 749 C CA . PRO A 1 94 ? 6.697 2.538 -19.999 1.00 57.97 94 PRO A CA 1
ATOM 750 C C . PRO A 1 94 ? 7.647 3.401 -19.179 1.00 57.97 94 PRO A C 1
ATOM 752 O O . PRO A 1 94 ? 7.265 3.860 -18.095 1.00 57.97 94 PRO A O 1
ATOM 755 N N . ALA A 1 95 ? 8.896 3.505 -19.643 1.00 57.00 95 ALA A N 1
ATOM 756 C CA . ALA A 1 95 ? 9.892 4.299 -18.953 1.00 57.00 95 ALA A CA 1
ATOM 757 C C . ALA A 1 95 ? 9.238 5.652 -18.638 1.00 57.00 95 ALA A C 1
ATOM 759 O O . ALA A 1 95 ? 8.579 6.205 -19.528 1.00 57.00 95 ALA A O 1
ATOM 760 N N . PRO A 1 96 ? 9.346 6.174 -17.399 1.00 56.38 96 PRO A N 1
ATOM 761 C CA . PRO A 1 96 ? 9.049 7.585 -17.203 1.00 56.38 96 PRO A CA 1
ATOM 762 C C . PRO A 1 96 ? 9.820 8.367 -18.274 1.00 56.38 96 PRO A C 1
ATOM 764 O O . PRO A 1 96 ? 10.818 7.856 -18.787 1.00 56.38 96 PRO A O 1
ATOM 767 N N . ASP A 1 97 ? 9.365 9.557 -18.657 1.00 54.28 97 ASP A N 1
ATOM 768 C CA . ASP A 1 97 ? 10.140 10.425 -19.546 1.00 54.28 97 ASP A CA 1
ATOM 769 C C . ASP A 1 97 ? 11.464 10.775 -18.835 1.00 54.28 97 ASP A C 1
ATOM 771 O O . ASP A 1 97 ? 11.591 11.792 -18.157 1.00 54.28 97 ASP A O 1
ATOM 775 N N . ILE A 1 98 ? 12.436 9.859 -18.888 1.00 54.88 98 ILE A N 1
ATOM 776 C CA . ILE A 1 98 ? 13.750 9.963 -18.270 1.00 54.88 98 ILE A CA 1
ATOM 777 C C . ILE A 1 98 ? 14.501 10.899 -19.200 1.00 54.88 98 ILE A C 1
ATOM 779 O O . ILE A 1 98 ? 15.160 10.482 -20.151 1.00 54.88 98 ILE A O 1
ATOM 783 N N . THR A 1 99 ? 14.360 12.191 -18.935 1.00 53.78 99 THR A N 1
ATOM 784 C CA . THR A 1 99 ? 15.000 13.266 -19.693 1.00 53.78 99 THR A CA 1
ATOM 785 C C . THR A 1 99 ? 16.520 13.299 -19.542 1.00 53.78 99 THR A C 1
ATOM 787 O O . THR A 1 99 ? 17.172 14.107 -20.192 1.00 53.78 99 THR A O 1
ATOM 790 N N . ALA A 1 100 ? 17.122 12.398 -18.767 1.00 56.22 100 ALA A N 1
ATOM 791 C CA . ALA A 1 100 ? 18.562 12.192 -18.767 1.00 56.22 100 ALA A CA 1
ATOM 792 C C . ALA A 1 100 ? 18.896 10.772 -18.301 1.00 56.22 100 ALA A C 1
ATOM 794 O O . ALA A 1 100 ? 19.108 10.512 -17.117 1.00 56.22 100 ALA A O 1
ATOM 795 N N . THR A 1 101 ? 18.949 9.823 -19.234 1.00 55.12 101 THR A N 1
ATOM 796 C CA . THR A 1 101 ? 19.775 8.640 -18.980 1.00 55.12 101 THR A CA 1
ATOM 797 C C . THR A 1 101 ? 21.208 9.114 -19.172 1.00 55.12 101 THR A C 1
ATOM 799 O O . THR A 1 101 ? 21.522 9.580 -20.259 1.00 55.12 101 THR A O 1
ATOM 802 N N . PHE A 1 102 ? 22.046 9.054 -18.136 1.00 63.31 102 PHE A N 1
ATOM 803 C CA . PHE A 1 102 ? 23.493 9.266 -18.248 1.00 63.31 102 PHE A CA 1
ATOM 804 C C . PHE A 1 102 ? 24.144 7.883 -18.428 1.00 63.31 102 PHE A C 1
ATOM 806 O O . PHE A 1 102 ? 24.324 7.177 -17.425 1.00 63.31 102 PHE A O 1
ATOM 813 N N . PRO A 1 103 ? 24.450 7.435 -19.664 1.00 65.56 103 PRO A N 1
ATOM 814 C CA . PRO A 1 103 ? 25.009 6.101 -19.927 1.00 65.56 103 PRO A CA 1
ATOM 815 C C . PRO A 1 103 ? 26.279 5.810 -19.114 1.00 65.56 103 PRO A C 1
ATOM 817 O O . PRO A 1 103 ? 26.556 4.669 -18.730 1.00 65.56 103 PRO A O 1
ATOM 820 N N . GLU A 1 104 ? 27.028 6.860 -18.791 1.00 69.50 104 GLU A N 1
ATOM 821 C CA . GLU A 1 104 ? 28.248 6.832 -17.997 1.00 69.50 104 GLU A CA 1
ATOM 822 C C . GLU A 1 104 ? 27.962 6.490 -16.531 1.00 69.50 104 GLU A C 1
ATOM 824 O O . GLU A 1 104 ? 28.668 5.663 -15.955 1.00 69.50 104 GLU A O 1
ATOM 829 N N . CYS A 1 105 ? 26.896 7.039 -15.934 1.00 76.62 105 CYS A N 1
ATOM 830 C CA . CYS A 1 105 ? 26.489 6.690 -14.566 1.00 76.62 105 CYS A CA 1
ATOM 831 C C . CYS A 1 105 ? 26.088 5.216 -14.472 1.00 76.62 105 CYS A C 1
ATOM 833 O O . CYS A 1 105 ? 26.470 4.520 -13.530 1.00 76.62 105 CYS A O 1
ATOM 835 N N . PHE A 1 106 ? 25.358 4.719 -15.473 1.00 78.69 106 PHE A N 1
ATOM 836 C CA . PHE A 1 106 ? 24.964 3.314 -15.530 1.00 78.69 106 PHE A CA 1
ATOM 837 C C . PHE A 1 106 ? 26.183 2.388 -15.650 1.00 78.69 106 PHE A C 1
ATOM 839 O O . PHE A 1 106 ? 26.287 1.387 -14.939 1.00 78.69 106 PHE A O 1
ATOM 846 N N . SER A 1 107 ? 27.156 2.765 -16.482 1.00 79.56 107 SER A N 1
ATOM 847 C CA . SER A 1 107 ? 28.417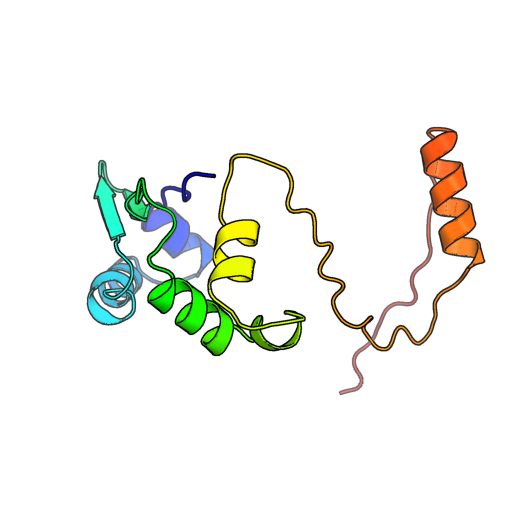 2.031 -16.632 1.00 79.56 107 SER A CA 1
ATOM 848 C C . SER A 1 107 ? 29.243 2.023 -15.339 1.00 79.56 107 SER A C 1
ATOM 850 O O . SER A 1 107 ? 29.772 0.977 -14.953 1.00 79.56 107 SER A O 1
ATOM 852 N N . GLN A 1 108 ? 29.311 3.154 -14.625 1.00 80.69 108 GLN A N 1
ATOM 853 C CA . GLN A 1 108 ? 29.984 3.233 -13.325 1.00 80.69 108 GLN A CA 1
ATOM 854 C C . GLN A 1 108 ? 29.308 2.360 -12.265 1.00 80.69 108 GLN A C 1
ATOM 856 O O . GLN A 1 108 ? 30.003 1.665 -11.527 1.00 80.69 108 GLN A O 1
ATOM 861 N N . LEU A 1 109 ? 27.973 2.332 -12.220 1.00 82.88 109 LEU A N 1
ATOM 862 C CA . LEU A 1 109 ? 27.222 1.466 -11.307 1.00 82.88 109 LEU A CA 1
ATOM 863 C C . LEU A 1 109 ? 27.501 -0.019 -11.567 1.00 82.88 109 LEU A C 1
ATOM 865 O O . LEU A 1 109 ? 27.752 -0.769 -10.623 1.00 82.88 109 LEU A O 1
ATOM 869 N N . ILE A 1 110 ? 27.515 -0.448 -12.834 1.00 85.44 110 ILE A N 1
ATOM 870 C CA . ILE A 1 110 ? 27.825 -1.841 -13.194 1.00 85.44 110 ILE A CA 1
ATOM 871 C C . ILE A 1 110 ? 29.231 -2.226 -12.730 1.00 85.44 110 ILE A C 1
ATOM 873 O O . ILE A 1 110 ? 29.420 -3.305 -12.161 1.00 85.44 110 ILE A O 1
ATOM 877 N N . LEU A 1 111 ? 30.220 -1.361 -12.967 1.00 87.44 111 LEU A N 1
ATOM 878 C CA . LEU A 1 111 ? 31.594 -1.600 -12.526 1.00 87.44 111 LEU A CA 1
ATOM 879 C C . LEU A 1 111 ? 31.691 -1.643 -11.001 1.00 87.44 111 LEU A C 1
ATOM 881 O O . LEU A 1 111 ? 32.327 -2.550 -10.467 1.00 87.44 111 LEU A O 1
ATOM 885 N N . ALA A 1 112 ? 31.005 -0.730 -10.312 1.00 88.62 112 ALA A N 1
ATOM 886 C CA . ALA A 1 112 ? 31.001 -0.660 -8.860 1.00 88.62 112 ALA A CA 1
ATOM 887 C C . ALA A 1 112 ? 30.445 -1.933 -8.212 1.00 88.62 112 ALA A C 1
ATOM 889 O O . ALA A 1 112 ? 31.069 -2.493 -7.311 1.00 88.62 112 ALA A O 1
ATOM 890 N N . ILE A 1 113 ? 29.328 -2.442 -8.741 1.00 87.94 113 ILE A N 1
ATOM 891 C CA . ILE A 1 113 ? 28.715 -3.703 -8.303 1.00 87.94 113 ILE A CA 1
ATOM 892 C C . ILE A 1 113 ? 29.654 -4.882 -8.571 1.00 87.94 113 ILE A C 1
ATOM 894 O O . ILE A 1 113 ? 29.883 -5.699 -7.683 1.00 87.94 113 ILE A O 1
ATOM 898 N N . ARG A 1 114 ? 30.226 -4.973 -9.780 1.00 87.19 114 ARG A N 1
ATOM 899 C CA . ARG A 1 114 ? 31.123 -6.083 -10.152 1.00 87.19 114 ARG A CA 1
ATOM 900 C C . ARG A 1 114 ? 32.405 -6.124 -9.325 1.00 87.19 114 ARG A C 1
ATOM 902 O O . ARG A 1 114 ? 32.947 -7.204 -9.120 1.00 87.19 114 ARG A O 1
ATOM 909 N N . GLN A 1 115 ? 32.899 -4.967 -8.902 1.00 91.56 115 GLN A N 1
ATOM 910 C CA . GLN A 1 115 ? 34.162 -4.833 -8.176 1.00 91.56 115 GLN A CA 1
ATOM 911 C C . GLN A 1 115 ? 33.966 -4.662 -6.662 1.00 91.56 115 GLN A C 1
ATOM 913 O O . GLN A 1 115 ? 34.953 -4.539 -5.943 1.00 91.56 115 GLN A O 1
ATOM 918 N N . CYS A 1 116 ? 32.720 -4.666 -6.173 1.00 87.50 116 CYS A N 1
ATOM 919 C CA . CYS A 1 116 ? 32.373 -4.386 -4.777 1.00 87.50 116 CYS A CA 1
ATOM 920 C C . CYS A 1 116 ? 33.003 -3.086 -4.244 1.00 87.50 116 CYS A C 1
ATOM 922 O O . CYS A 1 116 ? 33.459 -3.028 -3.101 1.00 87.50 116 CYS A O 1
ATOM 924 N N . ILE A 1 117 ? 33.035 -2.040 -5.073 1.00 88.81 117 ILE A N 1
ATOM 925 C CA . ILE A 1 117 ? 33.574 -0.727 -4.701 1.00 88.81 117 ILE A CA 1
ATOM 926 C C . ILE A 1 117 ? 32.450 0.273 -4.440 1.00 88.81 117 ILE A C 1
ATOM 928 O O . ILE A 1 117 ? 31.391 0.237 -5.065 1.00 88.81 117 ILE A O 1
ATOM 932 N N . HIS A 1 118 ? 32.698 1.193 -3.514 1.00 85.44 118 HIS A N 1
ATOM 933 C CA . HIS A 1 118 ? 31.772 2.270 -3.196 1.00 85.44 118 HIS A CA 1
ATOM 934 C C . HIS A 1 118 ? 31.966 3.446 -4.163 1.00 85.44 118 HIS A C 1
ATOM 936 O O . HIS A 1 118 ? 33.095 3.889 -4.376 1.00 85.44 118 HIS A O 1
ATOM 942 N N . ILE A 1 119 ? 30.872 3.985 -4.706 1.00 84.38 119 ILE A N 1
ATOM 943 C CA . ILE A 1 119 ? 30.876 5.180 -5.561 1.00 84.38 119 ILE A CA 1
ATOM 944 C C . ILE A 1 119 ? 29.908 6.232 -5.015 1.00 84.38 119 ILE A C 1
ATOM 946 O O . ILE A 1 119 ? 28.899 5.893 -4.401 1.00 84.38 119 ILE A O 1
ATOM 950 N N . SER A 1 120 ? 30.206 7.508 -5.256 1.00 82.19 120 SER A N 1
ATOM 951 C CA . SER A 1 120 ? 29.340 8.632 -4.886 1.00 82.19 120 SER A CA 1
ATOM 952 C C . SER A 1 120 ? 28.795 9.285 -6.151 1.00 82.19 120 SER A C 1
ATOM 954 O O . SER A 1 120 ? 29.567 9.769 -6.974 1.00 82.19 120 SER A O 1
ATOM 956 N N . LEU A 1 121 ? 27.471 9.309 -6.298 1.00 73.75 121 LEU A N 1
ATOM 957 C CA . LEU A 1 121 ? 26.788 9.960 -7.414 1.00 73.75 121 LEU A CA 1
ATOM 958 C C . LEU A 1 121 ? 26.231 11.306 -6.947 1.00 73.75 121 LEU A C 1
ATOM 960 O O . LEU A 1 121 ? 25.524 11.377 -5.943 1.00 73.75 121 LEU A O 1
ATOM 964 N N . MET A 1 122 ? 26.549 12.374 -7.675 1.00 71.06 122 MET A N 1
ATOM 965 C CA . MET A 1 122 ? 25.962 13.691 -7.440 1.00 71.06 122 MET A CA 1
ATOM 966 C C . MET A 1 122 ? 24.670 13.789 -8.244 1.00 71.06 122 MET A C 1
ATOM 968 O O . MET A 1 122 ? 24.700 13.756 -9.470 1.00 71.06 122 MET A O 1
ATOM 972 N N . THR A 1 123 ? 23.536 13.886 -7.555 1.00 65.31 123 THR A 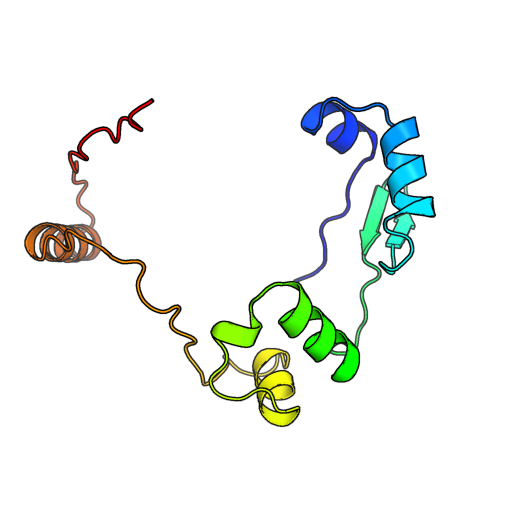N 1
ATOM 973 C CA . THR A 1 123 ? 22.255 14.221 -8.185 1.00 65.31 123 THR A CA 1
ATOM 974 C C . THR A 1 123 ? 22.035 15.722 -8.076 1.00 65.31 123 THR A C 1
ATOM 976 O O . THR A 1 123 ? 22.224 16.301 -7.003 1.00 65.31 123 THR A O 1
ATOM 979 N N . GLU A 1 124 ? 21.608 16.363 -9.162 1.00 61.28 124 GLU A N 1
ATOM 980 C CA . GLU A 1 124 ? 21.101 17.728 -9.064 1.00 61.28 124 GLU A CA 1
ATOM 981 C C . GLU A 1 124 ? 19.866 17.723 -8.152 1.00 61.28 124 GLU A C 1
ATOM 983 O O . GLU A 1 124 ? 19.006 16.838 -8.234 1.00 61.28 124 GLU A O 1
ATOM 988 N N . ARG A 1 125 ? 19.814 18.668 -7.206 1.00 45.88 125 ARG A N 1
ATOM 989 C CA . ARG A 1 125 ? 18.653 18.843 -6.333 1.00 45.88 125 ARG A CA 1
ATOM 990 C C . ARG A 1 125 ? 17.499 19.346 -7.190 1.00 45.88 125 ARG A C 1
ATOM 992 O O . ARG A 1 125 ? 17.512 20.491 -7.628 1.00 45.88 125 ARG A O 1
ATOM 999 N N . TRP A 1 126 ? 16.498 18.499 -7.393 1.00 44.28 126 TRP A N 1
ATOM 1000 C CA . TRP A 1 126 ? 15.219 18.910 -7.954 1.00 44.28 126 TRP A CA 1
ATOM 1001 C C . TRP A 1 126 ? 14.568 19.933 -7.014 1.00 44.28 126 TRP A C 1
ATOM 1003 O O . TRP A 1 126 ? 14.122 19.582 -5.922 1.00 44.28 126 TRP A O 1
ATOM 1013 N N . TYR A 1 127 ? 14.523 21.199 -7.428 1.00 44.84 127 TYR A N 1
ATOM 1014 C CA . TYR A 1 127 ? 13.617 22.191 -6.854 1.00 44.84 127 TYR A CA 1
ATOM 1015 C C . TYR A 1 127 ? 12.332 22.180 -7.689 1.00 44.84 127 TYR A C 1
ATOM 1017 O O . TYR A 1 127 ? 12.408 22.453 -8.888 1.00 44.84 127 TYR A O 1
ATOM 1025 N N . PRO A 1 128 ? 11.156 21.864 -7.119 1.00 43.00 128 PRO A N 1
ATOM 1026 C CA . PRO A 1 128 ? 9.906 22.114 -7.815 1.00 43.00 128 PRO A CA 1
ATOM 1027 C C . PRO A 1 128 ? 9.697 23.631 -7.880 1.00 43.00 128 PRO A C 1
ATOM 1029 O O . PRO A 1 128 ? 9.691 24.308 -6.851 1.00 43.00 128 PRO A O 1
ATOM 1032 N N . SER A 1 129 ? 9.572 24.168 -9.092 1.00 48.09 129 SER A N 1
ATOM 1033 C CA . SER A 1 129 ? 9.150 25.548 -9.323 1.00 48.09 129 SER A CA 1
ATOM 1034 C C . SER A 1 129 ? 7.759 25.750 -8.712 1.00 48.09 129 SER A C 1
ATOM 1036 O O . SER A 1 129 ? 6.838 25.004 -9.046 1.00 48.09 129 SER A O 1
ATOM 1038 N N . LEU A 1 130 ? 7.643 26.715 -7.795 1.00 40.91 130 LEU A N 1
ATOM 1039 C CA . LEU A 1 130 ? 6.377 27.224 -7.250 1.00 40.91 130 LEU A CA 1
ATOM 1040 C C . LEU A 1 130 ? 5.563 27.954 -8.323 1.00 40.91 130 LEU A C 1
ATOM 1042 O O . LEU A 1 130 ? 6.193 28.655 -9.149 1.00 40.91 130 LEU A O 1
#

Mean predicted aligned error: 16.46 Å

Foldseek 3Di:
DFWDWAALVVVCVVVVHDSVVVVCCVVPVVVVFCWDDDPRTIGGDDDPDQPDLVVQLVVCVVVVVVVQDPDSDSVLVCLVRDPPDDRPDDRDDPPDPCVDDPVVVVVVVVVCVVVVHDDDDDDDDDDPDD

Secondary structure (DSSP, 8-state):
-PPPPEEHHHHHHHHT--HHHHHHHHHHTSTTS-EEEETTEEEE---SSPPPHHHHHHHHHHTSGGGT-S---HHHHHHHH-SSS--S---PPPPP--S---HHHHHHHHHHHHHT----------PPP-

Organism: NCBI:txid679202

Nearest PDB structures (foldseek):
  8bif-assembly2_C  TM=5.542E-01  e=1.502E-01  Photorhabdus laumondii subsp. laumondii TTO1
  8a3t-assembly1_T  TM=8.068E-01  e=1.493E+00  Saccharomyces cerevisiae
  4p9f-assembly1_A  TM=5.090E-01  e=4.292E-01  Escherichia coli UMEA 3718-1
  7clf-assembly1_A  TM=5.025E-01  e=1.227E+00  Serratia marcescens
  1mkm-assembly1_B  TM=5.132E-01  e=3.996E+00  Thermotoga maritima

Sequence (130 aa):
MAGESLSLKTLSDEFGVTERTLQRDFHQRLVHLDLEYRNGRYSLRRQSSPGAIPEMLSFIQNTGIARILPLRNGRLITCLTDNQEPSPCLIWLPAPDITATFPECFSQLILAIRQCIHISLMTERWYPSL

Solvent-accessible surface area (backbone atoms only — not comparable to full-atom values): 8450 Å² total; per-residue (Å²): 134,82,64,71,71,43,43,53,66,60,51,18,65,74,70,74,45,56,50,69,57,53,51,50,40,48,68,69,71,42,57,88,50,64,66,38,81,56,95,82,24,41,27,56,57,81,68,91,56,73,67,57,62,71,59,50,52,49,48,30,59,75,69,56,53,56,79,51,49,95,63,98,43,68,67,56,52,47,50,69,59,47,86,88,56,85,55,93,69,84,73,66,65,80,74,69,92,68,90,71,78,56,70,65,59,56,52,50,51,54,50,26,63,76,67,76,47,91,82,86,83,89,72,84,80,84,72,82,84,129